Protein AF-A0A1F4I455-F1 (afdb_monomer_lite)

Radius of gyration: 24.26 Å; chains: 1; bounding box: 36×60×71 Å

Structure (mmCIF, N/CA/C/O backbone):
data_AF-A0A1F4I455-F1
#
_entry.id   AF-A0A1F4I455-F1
#
loop_
_atom_si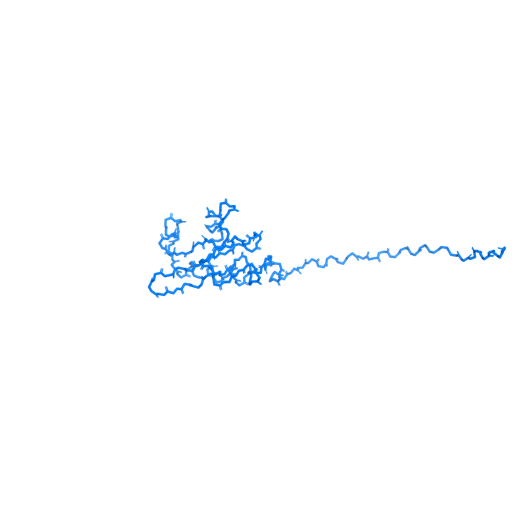te.group_PDB
_atom_site.id
_atom_site.type_symbol
_atom_site.label_atom_id
_atom_site.label_alt_id
_atom_site.label_comp_id
_atom_site.label_asym_id
_atom_site.label_entity_id
_atom_site.label_seq_id
_atom_site.pdbx_PDB_ins_code
_atom_site.Cartn_x
_atom_site.Cartn_y
_atom_site.Cartn_z
_atom_site.occupancy
_atom_site.B_iso_or_equiv
_atom_site.auth_seq_id
_atom_site.auth_comp_id
_atom_site.auth_asym_id
_atom_site.auth_atom_id
_atom_site.pdbx_PDB_model_num
ATOM 1 N N . MET A 1 1 ? -10.817 -2.441 2.851 1.00 92.62 1 MET A N 1
ATOM 2 C CA . MET A 1 1 ? -9.467 -1.856 2.764 1.00 92.62 1 MET A CA 1
ATOM 3 C C . MET A 1 1 ? -8.946 -1.981 1.347 1.00 92.62 1 MET A C 1
ATOM 5 O O . MET A 1 1 ? -8.561 -0.977 0.770 1.00 92.62 1 MET A O 1
ATOM 9 N N . LEU A 1 2 ? -8.980 -3.180 0.748 1.00 97.00 2 LEU A N 1
ATOM 10 C CA . LEU A 1 2 ? -8.532 -3.364 -0.636 1.00 97.00 2 LEU A CA 1
ATOM 11 C C . LEU A 1 2 ? -9.261 -2.447 -1.628 1.00 97.00 2 LEU A C 1
ATOM 13 O O . LEU A 1 2 ? -8.618 -1.777 -2.428 1.00 97.00 2 LEU A O 1
ATOM 17 N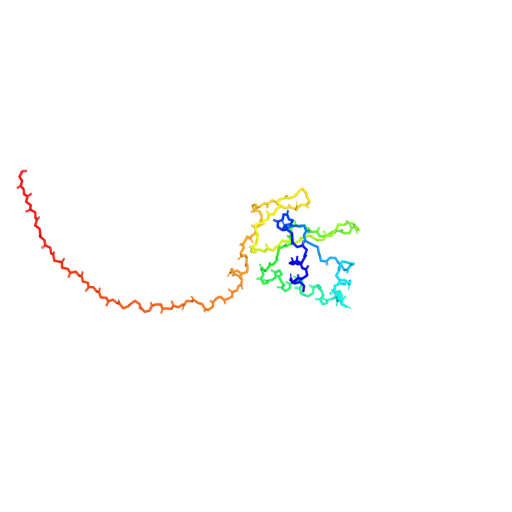 N . VAL A 1 3 ? -10.591 -2.370 -1.521 1.00 97.00 3 VAL A N 1
ATOM 18 C CA . VAL A 1 3 ? -11.425 -1.473 -2.338 1.00 97.00 3 VAL A CA 1
ATOM 19 C C . VAL A 1 3 ? -11.058 -0.006 -2.106 1.00 97.00 3 VAL A C 1
ATOM 21 O O . VAL A 1 3 ? -10.987 0.755 -3.060 1.00 97.00 3 VAL A O 1
ATOM 24 N N . ASP A 1 4 ? -10.741 0.389 -0.872 1.00 97.50 4 ASP A N 1
ATOM 25 C CA . ASP A 1 4 ? -10.329 1.758 -0.544 1.00 97.50 4 ASP A CA 1
ATOM 26 C C . ASP A 1 4 ? -8.989 2.152 -1.181 1.00 97.50 4 ASP A C 1
ATOM 28 O O . ASP A 1 4 ? -8.819 3.295 -1.604 1.00 97.50 4 ASP A O 1
ATOM 32 N N . LEU A 1 5 ? -8.033 1.217 -1.259 1.00 97.69 5 LEU A N 1
ATOM 33 C CA . LEU A 1 5 ? -6.792 1.417 -2.014 1.00 97.69 5 LEU A CA 1
ATOM 34 C C . LEU A 1 5 ? -7.063 1.441 -3.519 1.00 97.69 5 LEU A C 1
ATOM 36 O O . LEU A 1 5 ? -6.533 2.295 -4.222 1.00 97.69 5 LEU A O 1
ATOM 40 N N . GLY A 1 6 ? -7.921 0.543 -4.009 1.00 97.50 6 GLY A N 1
ATOM 41 C CA . GLY A 1 6 ? -8.359 0.527 -5.404 1.00 97.50 6 GLY A CA 1
ATOM 42 C C . GLY A 1 6 ? -9.027 1.837 -5.824 1.00 97.50 6 GLY A C 1
ATOM 43 O O . GLY A 1 6 ? -8.754 2.338 -6.906 1.00 97.50 6 GLY A O 1
ATOM 44 N N . ALA A 1 7 ? -9.816 2.448 -4.942 1.00 97.12 7 ALA A N 1
ATOM 45 C CA . ALA A 1 7 ? -10.464 3.736 -5.174 1.00 97.12 7 ALA A CA 1
ATOM 46 C C . ALA A 1 7 ? -9.482 4.922 -5.220 1.00 97.12 7 ALA A C 1
ATOM 48 O O . ALA A 1 7 ? -9.839 5.986 -5.715 1.00 97.12 7 ALA A O 1
ATOM 49 N N . GLN A 1 8 ? -8.262 4.773 -4.690 1.00 97.06 8 GLN A N 1
ATOM 50 C CA . GLN A 1 8 ? -7.196 5.774 -4.833 1.00 97.06 8 GLN A CA 1
ATOM 51 C C . GLN A 1 8 ? -6.430 5.624 -6.153 1.00 97.06 8 GLN A C 1
ATOM 53 O O . GLN A 1 8 ? -5.719 6.546 -6.553 1.00 97.06 8 GLN A O 1
ATOM 58 N N . TYR A 1 9 ? -6.528 4.471 -6.818 1.00 97.94 9 TYR A N 1
ATOM 59 C CA . TYR A 1 9 ? -5.777 4.192 -8.033 1.00 97.94 9 TYR A CA 1
ATOM 60 C C . TYR A 1 9 ? -6.379 4.914 -9.245 1.00 97.94 9 TYR A C 1
ATOM 62 O O . TYR A 1 9 ? -7.559 4.765 -9.548 1.00 97.94 9 TYR A O 1
ATOM 70 N N . ASN A 1 10 ? -5.548 5.662 -9.974 1.00 97.25 10 ASN A N 1
ATOM 71 C CA . ASN A 1 10 ? -5.947 6.477 -11.128 1.00 97.25 10 ASN A CA 1
ATOM 72 C C . ASN A 1 10 ? -5.300 6.035 -12.456 1.00 97.25 10 ASN A C 1
ATOM 74 O O . ASN A 1 10 ? -5.315 6.777 -13.436 1.00 97.25 10 ASN A O 1
ATOM 78 N N . GLY A 1 11 ? -4.676 4.855 -12.490 1.00 96.69 11 GLY A N 1
ATOM 79 C CA . GLY A 1 11 ? -3.952 4.355 -13.664 1.00 96.69 11 GLY A CA 1
ATOM 80 C C . GLY A 1 11 ? -2.458 4.693 -13.682 1.00 96.69 11 GLY A C 1
ATOM 81 O O . GLY A 1 11 ? -1.689 3.980 -14.324 1.00 96.69 11 GLY A O 1
ATOM 82 N N . ARG A 1 12 ? -2.027 5.743 -12.969 1.00 97.31 12 ARG A N 1
ATOM 83 C CA . ARG A 1 12 ? -0.656 6.287 -13.037 1.00 97.31 12 ARG A CA 1
ATOM 84 C C . ARG A 1 12 ? 0.042 6.424 -11.680 1.00 97.31 12 ARG A C 1
ATOM 86 O O . ARG A 1 12 ? 1.177 6.885 -11.631 1.00 97.31 12 ARG A O 1
ATOM 93 N N . ASN A 1 13 ? -0.615 6.031 -10.592 1.00 98.12 13 ASN A N 1
ATOM 94 C CA . ASN A 1 13 ? -0.120 6.179 -9.221 1.00 98.12 13 ASN A CA 1
ATOM 95 C C . ASN A 1 13 ? -0.003 4.849 -8.458 1.00 98.12 13 ASN A C 1
ATOM 97 O O . ASN A 1 13 ? -0.040 4.850 -7.227 1.00 98.12 13 ASN A O 1
ATOM 101 N N . ASN A 1 14 ? 0.097 3.702 -9.138 1.00 98.31 14 ASN A N 1
ATOM 102 C CA . ASN A 1 14 ? 0.286 2.438 -8.429 1.00 98.31 14 ASN A CA 1
ATOM 103 C C . ASN A 1 14 ? 1.637 2.454 -7.701 1.00 98.31 14 ASN A C 1
ATOM 105 O O . ASN A 1 14 ? 2.679 2.560 -8.343 1.00 98.31 14 ASN A O 1
ATOM 109 N N . GLY A 1 15 ? 1.614 2.350 -6.373 1.00 97.69 15 GLY A N 1
ATOM 110 C CA . GLY A 1 15 ? 2.776 2.596 -5.514 1.00 97.69 15 GLY A CA 1
ATOM 111 C C . GLY A 1 15 ? 2.669 3.8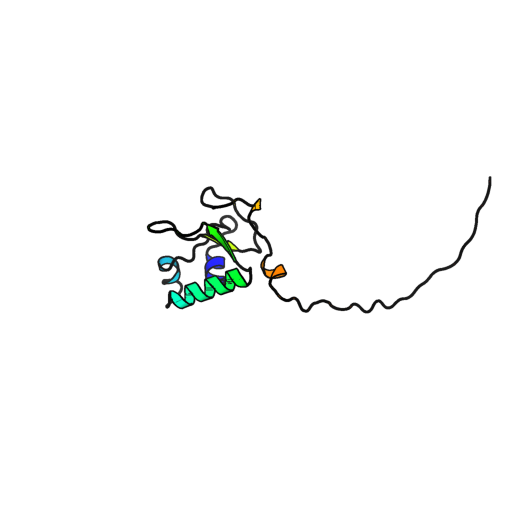65 -4.668 1.00 97.69 15 GLY A C 1
ATOM 112 O O . GLY A 1 15 ? 3.359 3.963 -3.664 1.00 97.69 15 GLY A O 1
ATOM 113 N N . ASP A 1 16 ? 1.750 4.783 -4.980 1.00 97.75 16 ASP A N 1
ATOM 114 C CA . ASP A 1 16 ? 1.444 5.977 -4.171 1.00 97.75 16 ASP A CA 1
ATOM 115 C C . ASP A 1 16 ? 0.038 5.878 -3.546 1.00 97.75 16 ASP A C 1
ATOM 117 O O . ASP A 1 16 ? -0.712 6.851 -3.477 1.00 97.75 16 ASP A O 1
ATOM 121 N N . LEU A 1 17 ? -0.353 4.666 -3.130 1.00 98.19 17 LEU A N 1
ATOM 122 C CA . LEU A 1 17 ? -1.622 4.409 -2.442 1.00 98.19 17 LEU A CA 1
ATOM 123 C C . LEU A 1 17 ? -1.384 4.388 -0.932 1.00 98.19 17 LEU A C 1
ATOM 125 O O . LEU A 1 17 ? -0.481 3.701 -0.453 1.00 98.19 17 LEU A O 1
ATOM 129 N N . ALA A 1 18 ? -2.199 5.104 -0.160 1.00 97.19 18 ALA A N 1
ATOM 130 C CA . ALA A 1 18 ? -1.979 5.281 1.270 1.00 97.19 18 ALA A CA 1
ATOM 131 C C . ALA A 1 18 ? -3.133 4.724 2.112 1.00 97.19 18 ALA A C 1
ATOM 133 O O . ALA A 1 18 ? -4.311 4.852 1.790 1.00 97.19 18 ALA A O 1
ATOM 134 N N . ALA A 1 19 ? -2.774 4.140 3.253 1.00 96.06 19 ALA A N 1
ATOM 135 C CA . ALA A 1 19 ? -3.707 3.573 4.229 1.00 96.06 19 ALA A CA 1
ATOM 136 C C . ALA A 1 19 ? -3.634 4.291 5.584 1.00 96.06 19 ALA A C 1
ATOM 138 O O . ALA A 1 19 ? -3.831 3.679 6.632 1.00 96.06 19 ALA A O 1
ATOM 139 N N . ALA A 1 20 ? -3.247 5.569 5.583 1.00 94.81 20 ALA A N 1
ATOM 140 C CA . ALA A 1 20 ? -3.112 6.345 6.809 1.00 94.81 20 ALA A CA 1
ATOM 141 C C . ALA A 1 20 ? -4.479 6.540 7.478 1.00 94.81 20 ALA A C 1
ATOM 143 O O . ALA A 1 20 ? -5.468 6.807 6.799 1.00 94.81 20 ALA A O 1
ATOM 144 N N . TRP A 1 21 ? -4.526 6.479 8.811 1.00 94.94 21 TRP A N 1
ATOM 145 C CA . TRP A 1 21 ? -5.773 6.558 9.581 1.00 94.94 21 TRP A CA 1
ATOM 146 C C . TRP A 1 21 ? -6.642 7.772 9.213 1.00 94.94 21 TRP A C 1
ATOM 148 O O . TRP A 1 21 ? -7.831 7.621 8.941 1.00 94.94 21 TRP A O 1
ATOM 158 N N . LYS A 1 22 ? -6.026 8.954 9.072 1.00 93.50 22 LYS A N 1
ATOM 159 C CA . LYS A 1 22 ? -6.708 10.195 8.660 1.00 93.50 22 LYS A CA 1
ATOM 160 C C . LYS A 1 22 ? -7.366 10.121 7.274 1.00 93.50 22 LYS A C 1
ATOM 162 O O . LYS A 1 22 ? -8.358 10.799 7.051 1.00 93.50 22 LYS A O 1
ATOM 167 N N . LEU A 1 23 ? -6.831 9.315 6.353 1.00 94.44 23 LEU A N 1
ATOM 168 C CA . LEU A 1 23 ? -7.409 9.115 5.015 1.00 94.44 23 LEU A CA 1
ATOM 169 C C . LEU A 1 23 ? -8.544 8.086 5.022 1.00 94.44 23 LEU A C 1
ATOM 171 O O . LEU A 1 23 ? -9.412 8.116 4.153 1.00 94.44 23 LEU A O 1
ATOM 175 N N . MET A 1 24 ? -8.515 7.164 5.983 1.00 96.62 24 MET A N 1
ATOM 176 C CA . MET A 1 24 ? -9.425 6.024 6.041 1.00 96.62 24 MET A CA 1
ATOM 177 C C . MET A 1 24 ? -10.671 6.309 6.885 1.00 96.62 24 MET A C 1
ATOM 179 O O . MET A 1 24 ? -11.739 5.808 6.548 1.00 96.62 24 MET A O 1
ATOM 183 N N . GLN A 1 25 ? -10.581 7.155 7.917 1.00 96.75 25 GLN A N 1
ATOM 184 C CA . GLN A 1 25 ? -11.747 7.607 8.694 1.00 96.75 25 GLN A CA 1
ATOM 185 C C . GLN A 1 25 ? -12.917 8.111 7.829 1.00 96.75 25 GLN A C 1
ATOM 187 O O . GLN A 1 25 ? -14.006 7.551 7.943 1.00 96.75 25 GLN A O 1
ATOM 192 N N . PRO A 1 26 ? -12.734 9.091 6.917 1.00 96.19 26 PRO A N 1
ATOM 193 C CA . PRO A 1 26 ? -13.839 9.588 6.091 1.00 96.19 26 PRO A CA 1
ATOM 194 C C . PRO A 1 26 ? -14.376 8.545 5.096 1.00 96.19 26 PRO A C 1
ATOM 196 O O . PRO A 1 26 ? -15.428 8.751 4.504 1.00 96.19 26 PRO A O 1
ATOM 199 N N . ARG A 1 27 ? -13.678 7.415 4.916 1.00 94.38 27 ARG A N 1
ATOM 200 C CA . ARG A 1 27 ? -14.118 6.268 4.106 1.00 94.38 27 ARG A CA 1
ATOM 201 C C . ARG A 1 27 ? -14.895 5.225 4.925 1.00 94.38 27 ARG A C 1
ATOM 203 O O . ARG A 1 27 ? -15.152 4.135 4.428 1.00 94.38 27 ARG A O 1
ATOM 210 N N . GLY A 1 28 ? -15.251 5.536 6.175 1.00 95.94 28 GLY A N 1
ATOM 211 C CA . GLY A 1 28 ? -16.063 4.679 7.046 1.00 95.94 28 GLY A CA 1
ATOM 212 C C . GLY A 1 28 ? -15.268 3.716 7.935 1.00 95.94 28 GLY A C 1
ATOM 213 O O . GLY A 1 28 ? -15.849 2.809 8.530 1.00 95.94 28 GLY A O 1
ATOM 214 N N . TRP A 1 29 ? -13.945 3.879 8.047 1.00 97.25 29 TRP A N 1
ATOM 215 C CA . TRP A 1 29 ? -13.142 3.068 8.966 1.00 97.25 29 TRP A CA 1
ATOM 216 C C . TRP A 1 29 ? -13.265 3.578 10.400 1.00 97.25 29 TRP A C 1
ATOM 218 O O . TRP A 1 29 ? -12.814 4.675 10.710 1.00 97.25 29 TRP A O 1
ATOM 228 N N . ASN A 1 30 ? -13.791 2.730 11.286 1.00 96.56 30 ASN A N 1
ATOM 229 C CA . ASN A 1 30 ? -14.052 3.078 12.690 1.00 96.56 30 ASN A CA 1
ATOM 230 C C . ASN A 1 30 ? -13.009 2.531 13.680 1.00 96.56 30 ASN A C 1
ATOM 232 O O . ASN A 1 30 ? -13.055 2.846 14.864 1.00 96.56 30 ASN A O 1
ATOM 236 N N . SER A 1 31 ? -12.053 1.714 13.221 1.00 97.19 31 SER A N 1
ATOM 237 C CA . SER A 1 31 ? -11.002 1.150 14.077 1.00 97.19 31 SER A CA 1
ATOM 238 C C . SER A 1 31 ? -9.656 1.062 13.365 1.00 97.19 31 SER A C 1
ATOM 240 O O . SER A 1 31 ? -9.521 0.401 12.329 1.00 97.19 31 SER A O 1
ATOM 242 N N . GLU A 1 32 ? -8.635 1.677 13.965 1.00 96.19 32 GLU A N 1
ATOM 243 C CA . GLU A 1 32 ? -7.251 1.591 13.495 1.00 96.19 32 GLU A CA 1
ATOM 244 C C . GLU A 1 32 ? -6.705 0.159 13.619 1.00 96.19 32 GLU A C 1
ATOM 246 O O . GLU A 1 32 ? -5.956 -0.308 12.757 1.00 96.19 32 GLU A O 1
ATOM 251 N N . THR A 1 33 ? -7.135 -0.584 14.641 1.00 97.50 33 THR A N 1
ATOM 252 C CA . THR A 1 33 ? -6.785 -1.999 14.818 1.00 97.50 33 THR A CA 1
ATOM 253 C C . THR A 1 33 ? -7.325 -2.843 13.667 1.00 97.50 33 THR A C 1
ATOM 255 O O . THR A 1 33 ? -6.575 -3.620 13.074 1.00 97.50 33 THR A O 1
ATOM 258 N N . THR A 1 34 ? -8.594 -2.655 13.287 1.00 97.62 34 THR A N 1
ATOM 259 C CA . THR A 1 34 ? -9.214 -3.373 12.160 1.00 97.62 34 THR A CA 1
ATOM 260 C C . THR A 1 34 ? -8.567 -2.999 10.830 1.00 97.62 34 THR A C 1
ATOM 262 O O . THR A 1 34 ? -8.307 -3.877 10.002 1.00 97.62 34 THR A O 1
ATOM 265 N N . LEU A 1 35 ? -8.241 -1.718 10.631 1.00 97.38 35 LEU A N 1
ATOM 266 C CA . LEU A 1 35 ? -7.503 -1.250 9.457 1.00 97.38 35 LEU A CA 1
ATOM 267 C C . LEU A 1 35 ? -6.126 -1.920 9.364 1.00 97.38 35 LEU A C 1
ATOM 269 O O . LEU A 1 35 ? -5.750 -2.437 8.311 1.00 97.38 35 LEU A O 1
ATOM 273 N N . ASN A 1 36 ? -5.386 -1.962 10.474 1.00 96.12 36 ASN A N 1
ATOM 274 C CA . ASN A 1 36 ? -4.073 -2.595 10.533 1.00 96.12 36 ASN A CA 1
ATOM 275 C C . ASN A 1 36 ? -4.140 -4.115 10.349 1.00 96.12 36 ASN A C 1
ATOM 277 O O . ASN A 1 36 ? -3.270 -4.668 9.676 1.00 96.12 36 ASN A O 1
ATOM 281 N N . LYS A 1 37 ? -5.162 -4.782 10.896 1.00 97.75 37 LYS A N 1
ATOM 282 C CA . LYS A 1 37 ? -5.420 -6.210 10.668 1.00 97.75 37 LYS A CA 1
ATOM 283 C C . LYS A 1 37 ? -5.691 -6.482 9.187 1.00 97.75 37 LYS A C 1
ATOM 285 O O . LYS A 1 37 ? -4.963 -7.261 8.582 1.00 97.75 37 LYS A O 1
ATOM 290 N N . SER A 1 38 ? -6.618 -5.739 8.582 1.00 97.62 38 SER A N 1
ATOM 291 C CA . SER A 1 38 ? -6.949 -5.849 7.152 1.00 97.62 38 SER A CA 1
ATOM 292 C C . SER A 1 38 ? -5.721 -5.623 6.265 1.00 97.62 38 SER A C 1
ATOM 294 O O . SER A 1 38 ? -5.474 -6.363 5.320 1.00 97.62 38 SER A O 1
ATOM 296 N N . LYS A 1 39 ? -4.904 -4.613 6.585 1.00 97.12 39 LYS A N 1
ATOM 297 C CA . LYS A 1 39 ? -3.642 -4.336 5.886 1.00 97.12 39 LYS A CA 1
ATOM 298 C C . LYS A 1 39 ? -2.681 -5.527 5.956 1.00 97.12 39 LYS A C 1
ATOM 300 O O . LYS A 1 39 ? -2.132 -5.919 4.930 1.00 97.12 39 LYS A O 1
ATOM 305 N N . LYS A 1 40 ? -2.475 -6.102 7.149 1.00 97.12 40 LYS A N 1
ATOM 306 C CA . LYS A 1 40 ? -1.615 -7.283 7.338 1.00 97.12 40 LYS A CA 1
ATOM 307 C C . LYS A 1 40 ? -2.131 -8.478 6.541 1.00 97.12 40 LYS A C 1
ATOM 309 O O . LYS A 1 40 ? -1.336 -9.119 5.866 1.00 97.12 40 LYS A O 1
ATOM 314 N N . GLU A 1 41 ? -3.435 -8.735 6.576 1.00 97.12 41 GLU A N 1
ATOM 315 C CA . GLU A 1 41 ? -4.074 -9.822 5.827 1.00 97.12 41 GLU A CA 1
ATOM 316 C C . GLU A 1 41 ? -3.895 -9.657 4.314 1.00 97.12 41 GLU A C 1
ATOM 318 O O . GLU A 1 41 ? -3.530 -10.612 3.638 1.00 97.12 41 GLU A O 1
ATOM 323 N N . LEU A 1 42 ? -4.048 -8.446 3.772 1.00 97.44 42 LEU A N 1
ATOM 324 C CA . LEU A 1 42 ? -3.864 -8.194 2.337 1.00 97.44 42 LEU A CA 1
ATOM 325 C C . LEU A 1 42 ? -2.406 -8.334 1.877 1.00 97.44 42 LEU A C 1
ATOM 327 O O . LEU A 1 42 ? -2.159 -8.838 0.781 1.00 97.44 42 LEU A O 1
ATOM 331 N N . ILE A 1 43 ? -1.439 -7.924 2.706 1.00 97.06 43 ILE A N 1
ATOM 332 C CA . ILE A 1 43 ? -0.006 -8.158 2.450 1.00 97.06 43 ILE A CA 1
ATOM 333 C C . ILE A 1 43 ? 0.304 -9.658 2.529 1.00 97.06 43 ILE A C 1
ATOM 335 O O . ILE A 1 43 ? 0.999 -10.213 1.669 1.00 97.06 43 ILE A O 1
ATOM 339 N N . ALA A 1 44 ? -0.233 -10.333 3.549 1.00 96.06 44 ALA A N 1
ATOM 340 C CA . ALA A 1 44 ? -0.075 -11.767 3.737 1.00 96.06 44 ALA A CA 1
ATOM 341 C C . ALA A 1 44 ? -0.658 -12.543 2.554 1.00 96.06 44 ALA A C 1
ATOM 343 O O . ALA A 1 44 ? 0.033 -13.411 2.046 1.00 96.06 44 ALA A O 1
ATOM 344 N N . ALA A 1 45 ? -1.830 -12.159 2.045 1.00 95.69 45 ALA A N 1
ATOM 345 C CA . ALA A 1 45 ? -2.461 -12.737 0.859 1.00 95.69 45 ALA A CA 1
ATOM 346 C C . ALA A 1 45 ? -1.798 -12.322 -0.468 1.00 95.69 45 ALA A C 1
ATOM 348 O O . ALA A 1 45 ? -2.069 -12.919 -1.501 1.00 95.69 45 ALA A O 1
ATOM 349 N N . GLY A 1 46 ? -0.919 -11.313 -0.469 1.00 96.75 46 GLY A N 1
ATOM 350 C CA . GLY A 1 46 ? -0.190 -10.873 -1.663 1.00 96.75 46 GLY A CA 1
ATOM 351 C C . GLY A 1 46 ? -0.994 -9.979 -2.609 1.00 96.75 46 GLY A C 1
ATOM 352 O O . GLY A 1 46 ? -0.556 -9.748 -3.732 1.00 96.75 46 GLY A O 1
ATOM 353 N N . PHE A 1 47 ? -2.143 -9.451 -2.181 1.00 97.75 47 PHE A N 1
ATOM 354 C CA . PHE A 1 47 ? -2.939 -8.503 -2.972 1.00 97.75 47 PHE A CA 1
ATOM 355 C C . PHE A 1 47 ? -2.308 -7.110 -3.030 1.00 97.75 47 PHE A C 1
ATOM 357 O O . PHE A 1 47 ? -2.454 -6.397 -4.024 1.00 97.75 47 PHE A O 1
ATOM 364 N N . ILE A 1 48 ? -1.597 -6.726 -1.969 1.00 98.06 48 ILE A N 1
ATOM 365 C CA . ILE A 1 48 ? -0.887 -5.450 -1.892 1.00 98.06 48 ILE A CA 1
ATOM 366 C C . ILE A 1 48 ? 0.546 -5.658 -1.411 1.00 98.06 48 ILE A C 1
ATOM 368 O O . ILE A 1 48 ? 0.836 -6.602 -0.675 1.00 98.06 48 ILE A O 1
ATOM 372 N N . MET A 1 49 ? 1.429 -4.739 -1.786 1.00 97.81 49 MET A N 1
ATOM 373 C CA . MET A 1 49 ? 2.820 -4.696 -1.339 1.00 97.81 49 MET A CA 1
ATOM 374 C C . MET A 1 49 ? 3.140 -3.318 -0.760 1.00 97.81 49 MET A C 1
ATOM 376 O O . MET A 1 49 ? 2.751 -2.310 -1.342 1.00 97.81 49 MET A O 1
ATOM 380 N N . GLU A 1 50 ? 3.837 -3.271 0.379 1.00 97.88 50 GLU A N 1
ATOM 381 C CA . GLU A 1 50 ? 4.397 -2.027 0.928 1.00 97.88 50 GLU A CA 1
ATOM 382 C C . GLU A 1 50 ? 5.624 -1.637 0.094 1.00 97.88 50 GLU A C 1
ATOM 384 O O . GLU A 1 50 ? 6.593 -2.390 0.046 1.00 97.88 50 GLU A O 1
ATOM 389 N N . VAL A 1 51 ? 5.566 -0.488 -0.582 1.00 97.81 51 VAL A N 1
ATOM 390 C CA . VAL A 1 51 ? 6.658 0.027 -1.435 1.00 97.81 51 VAL A CA 1
ATOM 391 C C . VAL A 1 51 ? 7.442 1.154 -0.772 1.00 97.81 51 VAL A C 1
ATOM 393 O O . VAL A 1 51 ? 8.540 1.488 -1.205 1.00 97.81 51 VAL A O 1
ATOM 396 N N . ARG A 1 52 ? 6.879 1.742 0.288 1.00 97.19 52 ARG A N 1
ATOM 397 C CA . ARG A 1 52 ? 7.579 2.654 1.189 1.00 97.19 52 ARG A CA 1
ATOM 398 C C . ARG A 1 52 ? 7.204 2.345 2.624 1.00 97.19 52 ARG A C 1
ATOM 400 O O . ARG A 1 52 ? 6.014 2.333 2.952 1.00 97.19 52 ARG A O 1
ATOM 407 N N . LYS A 1 53 ? 8.201 2.188 3.490 1.00 95.38 53 LYS A N 1
ATOM 408 C CA . LYS A 1 53 ? 8.000 2.006 4.922 1.00 95.38 53 LYS A CA 1
ATOM 409 C C . LYS A 1 53 ? 7.622 3.319 5.596 1.00 95.38 53 LYS A C 1
ATOM 411 O O . LYS A 1 53 ? 8.335 4.318 5.504 1.00 95.38 53 LYS A O 1
ATOM 416 N N . GLY A 1 54 ? 6.517 3.308 6.337 1.00 92.62 54 GLY A N 1
ATOM 417 C CA . GLY A 1 54 ? 6.158 4.419 7.213 1.00 92.62 54 GLY A CA 1
ATOM 418 C C . GLY A 1 54 ? 7.180 4.603 8.341 1.00 92.62 54 GLY A C 1
ATOM 419 O O . GLY A 1 54 ? 7.626 3.629 8.948 1.00 92.62 54 GLY A O 1
ATOM 420 N N . LYS A 1 55 ? 7.532 5.856 8.639 1.00 92.31 55 LYS A N 1
ATOM 421 C CA . LYS A 1 55 ? 8.463 6.254 9.708 1.00 92.31 55 LYS A CA 1
ATOM 422 C C . LYS A 1 55 ? 7.899 7.466 10.450 1.00 92.31 55 LYS A C 1
ATOM 424 O O . LYS A 1 55 ? 7.356 8.390 9.840 1.00 92.31 55 LYS A O 1
ATOM 429 N N . ARG A 1 56 ? 8.026 7.474 11.778 1.00 87.38 56 ARG A N 1
ATOM 430 C CA . ARG A 1 56 ? 7.677 8.644 12.599 1.00 87.38 56 ARG A CA 1
ATOM 431 C C . ARG A 1 56 ? 8.664 9.795 12.304 1.00 87.38 56 ARG A C 1
ATOM 433 O O . ARG A 1 56 ? 9.820 9.509 12.007 1.00 87.38 56 ARG A O 1
ATOM 440 N N . PRO A 1 57 ? 8.249 11.070 12.414 1.00 85.06 57 PRO A N 1
ATOM 441 C CA . PRO A 1 57 ? 6.873 11.537 12.609 1.00 85.06 57 PRO A CA 1
ATOM 442 C C . PRO A 1 57 ? 6.064 11.665 11.302 1.00 85.06 57 PRO A C 1
ATOM 444 O O . PRO A 1 57 ? 4.853 11.472 11.337 1.00 85.06 57 PRO A O 1
ATOM 447 N N . ASN A 1 58 ? 6.706 11.933 10.156 1.00 86.88 58 ASN A N 1
ATOM 448 C CA . ASN A 1 58 ? 6.023 12.488 8.971 1.00 86.88 58 ASN A CA 1
ATOM 449 C C . ASN A 1 58 ? 6.081 11.614 7.701 1.00 86.88 58 ASN A C 1
ATOM 451 O O . ASN A 1 58 ? 5.857 12.113 6.601 1.00 86.88 58 ASN A O 1
ATOM 455 N N . THR A 1 59 ? 6.373 10.315 7.810 1.00 91.56 59 THR A N 1
ATOM 456 C CA . THR A 1 59 ? 6.421 9.407 6.647 1.00 91.56 59 THR A CA 1
ATOM 457 C C . THR A 1 59 ? 5.317 8.359 6.741 1.00 91.56 59 THR A C 1
ATOM 459 O O . THR A 1 59 ? 5.349 7.495 7.617 1.00 91.56 59 THR A O 1
ATOM 462 N N . CYS A 1 60 ? 4.339 8.399 5.831 1.00 93.69 60 CYS A N 1
ATOM 463 C CA . CYS A 1 60 ? 3.301 7.368 5.748 1.00 93.69 60 CYS A CA 1
ATOM 464 C C . CYS A 1 60 ? 3.754 6.168 4.903 1.00 93.69 60 CYS A C 1
ATOM 466 O O . CYS A 1 60 ? 4.516 6.316 3.949 1.00 93.69 60 CYS A O 1
ATOM 468 N N . SER A 1 61 ? 3.267 4.970 5.222 1.00 96.62 61 SER A N 1
ATOM 469 C CA . SER A 1 61 ? 3.476 3.818 4.342 1.00 96.62 61 SER A CA 1
ATOM 470 C C . SER A 1 61 ? 2.750 4.014 3.012 1.00 96.62 61 SER A C 1
ATOM 472 O O . SER A 1 61 ? 1.612 4.496 3.006 1.00 96.62 61 SER A O 1
ATOM 474 N N . LEU A 1 62 ? 3.391 3.603 1.919 1.00 98.00 62 LEU A N 1
ATOM 475 C CA . LEU A 1 62 ? 2.782 3.562 0.590 1.00 98.00 62 LEU A CA 1
ATOM 476 C C . LEU A 1 62 ? 2.678 2.124 0.093 1.00 98.00 62 LEU A C 1
ATOM 478 O O . LEU A 1 62 ? 3.536 1.289 0.392 1.00 98.00 62 LEU A O 1
ATOM 482 N N . PHE A 1 63 ? 1.625 1.852 -0.668 1.00 98.38 63 PHE A N 1
ATOM 483 C CA . PHE A 1 63 ? 1.275 0.523 -1.142 1.00 98.38 63 PHE A CA 1
ATOM 484 C C . PHE A 1 63 ? 1.041 0.502 -2.651 1.00 98.38 63 PHE A C 1
ATOM 486 O O . PHE A 1 63 ? 0.608 1.486 -3.252 1.00 98.38 63 PHE A O 1
ATOM 493 N N . ALA A 1 64 ? 1.279 -0.662 -3.245 1.00 98.44 64 ALA A N 1
ATOM 494 C CA . ALA A 1 64 ? 0.952 -0.977 -4.629 1.00 98.44 64 ALA A CA 1
ATOM 495 C C . ALA A 1 64 ? 0.017 -2.191 -4.696 1.00 98.44 64 ALA A C 1
ATOM 497 O O . ALA A 1 64 ? 0.148 -3.126 -3.902 1.00 98.44 64 ALA A O 1
ATOM 498 N N . LEU A 1 65 ? -0.905 -2.182 -5.660 1.00 98.44 65 LEU A N 1
ATOM 499 C CA . LEU A 1 65 ? -1.722 -3.336 -6.035 1.00 98.44 65 LEU A CA 1
ATOM 500 C C . LEU A 1 65 ? -0.871 -4.272 -6.890 1.00 98.44 65 LEU A C 1
ATOM 502 O O . LEU A 1 65 ? -0.301 -3.843 -7.895 1.00 98.44 65 LEU A O 1
ATOM 506 N N . THR A 1 66 ? -0.794 -5.548 -6.523 1.00 97.81 66 THR A N 1
ATOM 507 C CA . THR A 1 66 ? 0.134 -6.492 -7.169 1.00 97.81 66 THR A CA 1
ATOM 508 C C . THR A 1 66 ? -0.334 -6.951 -8.551 1.00 97.81 66 THR A C 1
ATOM 510 O O . THR A 1 66 ? 0.479 -7.410 -9.342 1.00 97.81 66 THR A O 1
ATOM 513 N N . TRP A 1 67 ? -1.610 -6.776 -8.906 1.00 96.69 67 TRP A N 1
ATOM 514 C CA . TRP A 1 67 ? -2.135 -7.046 -10.257 1.00 96.69 67 TRP A CA 1
ATOM 515 C C . TRP A 1 67 ? -2.023 -5.853 -11.223 1.00 96.69 67 TRP A C 1
ATOM 517 O O . TRP A 1 67 ? -2.569 -5.890 -12.327 1.00 96.69 67 TRP A O 1
ATOM 527 N N . ARG A 1 68 ? -1.362 -4.766 -10.817 1.00 97.00 68 ARG A N 1
ATOM 528 C CA . ARG A 1 68 ? -1.069 -3.606 -11.667 1.00 97.00 68 ARG A CA 1
ATOM 529 C C . ARG A 1 68 ? 0.447 -3.389 -11.723 1.00 97.00 68 ARG A C 1
ATOM 531 O O . ARG A 1 68 ? 1.128 -3.676 -10.739 1.00 97.00 68 ARG A O 1
ATOM 538 N N . PRO A 1 69 ? 0.994 -2.867 -12.834 1.00 95.94 69 PRO A N 1
ATOM 539 C CA . PRO A 1 69 ? 2.408 -2.504 -12.892 1.00 95.94 69 PRO A CA 1
ATOM 540 C C . PRO A 1 69 ? 2.713 -1.404 -11.866 1.00 95.94 69 PRO A C 1
ATOM 542 O O . PRO A 1 69 ? 1.873 -0.534 -11.632 1.00 95.94 69 PRO A O 1
ATOM 545 N N . LEU A 1 70 ? 3.888 -1.443 -11.234 1.00 97.75 70 LEU A N 1
ATOM 546 C CA . LEU A 1 70 ? 4.338 -0.364 -10.351 1.00 97.75 70 LEU A CA 1
ATOM 547 C C . LEU A 1 70 ? 4.606 0.895 -11.185 1.00 97.75 70 LEU A C 1
ATOM 549 O O . LEU A 1 70 ? 5.272 0.813 -12.214 1.00 97.75 70 LEU A O 1
ATOM 553 N N . ASN A 1 71 ? 4.141 2.055 -10.727 1.00 97.69 71 ASN A N 1
ATOM 554 C CA . ASN A 1 71 ? 4.526 3.354 -11.270 1.00 97.69 71 ASN A CA 1
A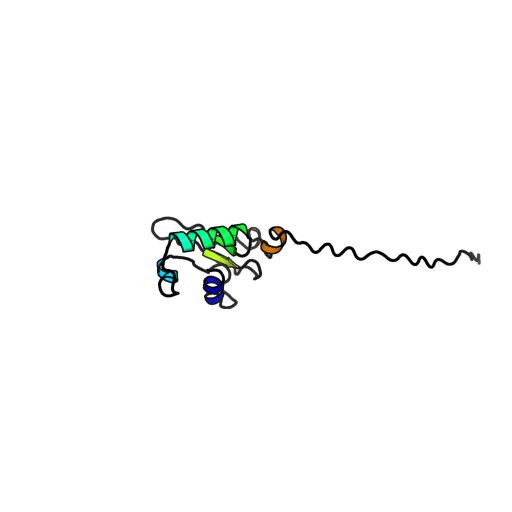TOM 555 C C . ASN A 1 71 ? 5.704 3.893 -10.442 1.00 97.69 71 ASN A C 1
ATOM 557 O O . ASN A 1 71 ? 5.483 4.316 -9.311 1.00 97.69 71 ASN A O 1
ATOM 561 N N . PRO A 1 72 ? 6.955 3.859 -10.940 1.00 95.88 72 PRO A N 1
ATOM 562 C CA . PRO A 1 72 ? 8.118 4.236 -10.141 1.00 95.88 72 PRO A CA 1
ATOM 563 C C . PRO A 1 72 ? 8.047 5.689 -9.675 1.00 95.88 72 PRO A C 1
ATOM 565 O O . PRO A 1 72 ? 7.664 6.579 -10.431 1.00 95.88 72 PRO A O 1
ATOM 568 N N . SER A 1 73 ? 8.466 5.932 -8.437 1.00 96.25 73 SER A N 1
ATOM 569 C CA . SER A 1 73 ? 8.556 7.267 -7.857 1.00 96.25 73 SER A CA 1
ATOM 570 C C . SER A 1 73 ? 9.796 7.356 -6.966 1.00 96.25 73 SER A C 1
ATOM 572 O O . SER A 1 73 ? 10.109 6.370 -6.295 1.00 96.25 73 SER A O 1
ATOM 574 N N . PRO A 1 74 ? 10.458 8.526 -6.860 1.00 96.19 74 PRO A N 1
ATOM 575 C CA . PRO A 1 74 ? 11.543 8.751 -5.898 1.00 96.19 74 PRO A CA 1
ATOM 576 C C . PRO A 1 74 ? 11.144 8.524 -4.433 1.00 96.19 74 PRO A C 1
ATOM 578 O O . 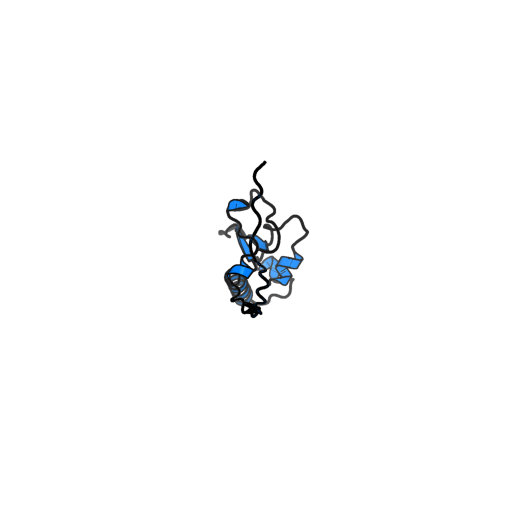PRO A 1 74 ? 12.002 8.438 -3.563 1.00 96.19 74 PRO A O 1
ATOM 581 N N . LYS A 1 75 ? 9.838 8.451 -4.141 1.00 95.38 75 LYS A N 1
ATOM 582 C CA . LYS A 1 75 ? 9.319 8.152 -2.803 1.00 95.38 75 LYS A CA 1
ATOM 583 C C . LYS A 1 75 ? 9.514 6.685 -2.403 1.00 95.38 75 LYS A C 1
ATOM 585 O O . LYS A 1 75 ? 9.413 6.388 -1.219 1.00 95.38 75 LYS A O 1
ATOM 590 N N . HIS A 1 76 ? 9.667 5.769 -3.357 1.00 96.94 76 HIS A N 1
ATOM 591 C CA . HIS A 1 76 ? 9.662 4.333 -3.078 1.00 96.94 76 HIS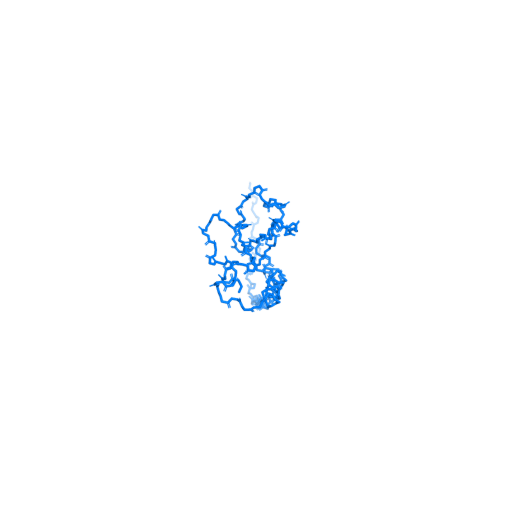 A CA 1
ATOM 592 C C . HIS A 1 76 ? 11.007 3.882 -2.506 1.00 96.94 76 HIS A C 1
ATOM 594 O O . HIS A 1 76 ? 12.054 4.356 -2.937 1.00 96.94 76 HIS A O 1
ATOM 600 N N . ASP A 1 77 ? 10.980 2.922 -1.584 1.00 97.00 77 ASP A N 1
ATOM 601 C CA . ASP A 1 77 ? 12.200 2.338 -1.016 1.00 97.00 77 ASP A CA 1
ATOM 602 C C . ASP A 1 77 ? 12.933 1.449 -2.044 1.00 97.00 77 ASP A C 1
ATOM 604 O O . ASP A 1 77 ? 14.130 1.201 -1.916 1.00 97.00 77 ASP A O 1
ATOM 608 N N . PHE A 1 78 ? 12.224 0.972 -3.074 1.00 95.56 78 PHE A N 1
ATOM 609 C CA . PHE A 1 78 ? 12.765 0.182 -4.180 1.00 95.56 78 PHE A CA 1
ATOM 610 C C . PHE A 1 78 ? 12.033 0.469 -5.501 1.00 95.56 78 PHE A C 1
ATOM 612 O O . PHE A 1 78 ? 10.871 0.881 -5.531 1.00 95.56 78 PHE A O 1
ATOM 619 N N . GLY A 1 79 ? 12.727 0.238 -6.618 1.00 92.94 79 GLY A N 1
ATOM 620 C CA . GLY A 1 79 ? 12.162 0.343 -7.966 1.00 92.94 79 GLY A CA 1
ATOM 621 C C . GLY A 1 79 ? 11.416 -0.923 -8.418 1.00 92.94 79 GLY A C 1
ATOM 622 O O . GLY A 1 79 ? 11.273 -1.870 -7.645 1.00 92.94 79 GLY A O 1
ATOM 623 N N . PRO A 1 80 ? 10.991 -0.995 -9.692 1.00 93.88 80 PRO A N 1
ATOM 624 C CA . PRO A 1 80 ? 10.283 -2.152 -10.256 1.00 93.88 80 PRO A CA 1
ATOM 625 C C . PRO A 1 80 ? 10.938 -3.511 -9.997 1.00 93.88 80 PRO A C 1
ATOM 627 O O . PRO A 1 80 ? 10.231 -4.489 -9.802 1.00 93.88 80 PRO A O 1
ATOM 630 N N . ASN A 1 81 ? 12.269 -3.569 -9.926 1.00 94.62 81 ASN A N 1
ATOM 631 C CA . ASN A 1 81 ? 13.008 -4.813 -9.693 1.00 94.62 81 ASN A CA 1
ATOM 632 C C . ASN A 1 81 ? 12.746 -5.427 -8.305 1.00 94.62 81 ASN A C 1
ATOM 634 O O . ASN A 1 81 ? 12.877 -6.633 -8.138 1.00 94.62 81 ASN A O 1
ATOM 638 N N . GLY A 1 82 ? 12.390 -4.610 -7.306 1.00 94.44 82 GLY A N 1
ATOM 639 C CA . GLY A 1 82 ? 12.016 -5.087 -5.970 1.00 94.44 82 GLY A CA 1
ATOM 640 C C . GLY A 1 82 ? 10.525 -5.407 -5.830 1.00 94.44 82 GLY A C 1
ATOM 641 O O . GLY A 1 82 ? 10.102 -5.960 -4.816 1.00 94.44 82 GLY A O 1
ATOM 642 N N . PHE A 1 83 ? 9.716 -5.059 -6.832 1.00 96.94 83 PHE A N 1
ATOM 643 C CA . PHE A 1 83 ? 8.274 -5.255 -6.812 1.00 96.94 83 PHE A CA 1
ATOM 644 C C . PHE A 1 83 ? 7.900 -6.651 -7.308 1.00 96.94 83 PHE A C 1
ATOM 646 O O . PHE A 1 83 ? 8.413 -7.117 -8.319 1.00 96.94 83 PHE A O 1
ATOM 653 N N . GLN A 1 84 ? 6.969 -7.307 -6.613 1.00 95.81 84 GLN A N 1
ATOM 654 C CA . GLN A 1 84 ? 6.492 -8.646 -6.972 1.00 95.81 84 GLN A CA 1
ATOM 655 C C . GLN A 1 84 ? 5.089 -8.549 -7.596 1.00 95.81 84 GLN A C 1
ATOM 657 O O . GLN A 1 84 ? 4.094 -8.514 -6.857 1.00 95.81 84 GLN A O 1
ATOM 662 N N . PRO A 1 85 ? 4.971 -8.471 -8.936 1.00 95.00 85 PRO A N 1
ATOM 663 C CA . PRO A 1 85 ? 3.674 -8.504 -9.594 1.00 95.00 85 PRO A CA 1
ATOM 664 C C . PRO A 1 85 ? 3.019 -9.877 -9.405 1.00 95.00 85 PRO A C 1
ATOM 666 O O . PRO A 1 85 ? 3.685 -10.900 -9.279 1.00 95.00 85 PRO A O 1
ATOM 669 N N . TYR A 1 86 ? 1.691 -9.893 -9.372 1.00 94.81 86 TYR A N 1
ATOM 670 C CA . TYR A 1 86 ? 0.865 -11.090 -9.209 1.00 94.81 86 TYR A CA 1
ATOM 671 C C . TYR A 1 86 ? 1.180 -11.933 -7.960 1.00 94.81 86 TYR A C 1
ATOM 673 O O . TYR A 1 86 ? 0.874 -13.122 -7.930 1.00 94.81 86 TYR A O 1
ATOM 681 N N . ALA A 1 87 ? 1.731 -11.329 -6.898 1.00 94.50 87 ALA A N 1
ATOM 682 C CA . ALA A 1 87 ? 2.119 -12.045 -5.677 1.00 94.50 87 ALA A CA 1
ATOM 683 C C . ALA A 1 87 ? 0.975 -12.857 -5.037 1.00 94.50 87 ALA A C 1
ATOM 685 O O . ALA A 1 87 ? 1.228 -13.866 -4.384 1.00 94.50 87 ALA A O 1
ATOM 686 N N . TYR A 1 88 ? -0.283 -12.460 -5.244 1.00 93.25 88 TYR A N 1
ATOM 687 C CA . TYR A 1 88 ? -1.451 -13.211 -4.781 1.00 93.25 88 TYR A CA 1
ATOM 688 C C . TYR A 1 88 ? -1.598 -14.590 -5.446 1.00 93.25 88 TYR A C 1
ATOM 690 O O . TYR A 1 88 ? -2.128 -15.498 -4.815 1.00 93.25 88 TYR A O 1
ATOM 698 N N . LEU A 1 89 ? -1.096 -14.793 -6.671 1.00 92.00 89 LEU A N 1
ATOM 699 C CA . LEU A 1 89 ? -1.131 -16.101 -7.340 1.00 92.00 89 LEU A CA 1
ATOM 700 C C . LEU A 1 89 ? -0.199 -17.110 -6.668 1.00 92.00 89 LEU A C 1
ATOM 702 O O . LEU A 1 89 ? -0.554 -18.274 -6.536 1.00 92.00 89 LEU A O 1
ATOM 706 N N . ALA A 1 90 ? 0.969 -16.657 -6.207 1.00 88.75 90 ALA A N 1
ATOM 707 C CA . ALA A 1 90 ? 1.919 -17.508 -5.494 1.00 88.75 90 ALA A CA 1
ATOM 708 C C . ALA A 1 90 ? 1.440 -17.870 -4.078 1.00 88.75 90 ALA A C 1
ATOM 710 O O . ALA A 1 90 ? 1.849 -18.887 -3.526 1.00 88.75 90 ALA A O 1
ATOM 711 N N . LYS A 1 91 ? 0.602 -17.016 -3.474 1.00 82.62 91 LYS A N 1
ATOM 712 C CA . LYS A 1 91 ? 0.129 -17.166 -2.090 1.00 82.62 91 LYS A CA 1
ATOM 713 C C . LYS A 1 91 ? -1.263 -17.769 -1.967 1.00 82.62 91 LYS A C 1
ATOM 715 O O . LYS A 1 91 ? -1.616 -18.261 -0.899 1.00 82.62 91 LYS A O 1
ATOM 720 N N . SER A 1 92 ? -2.049 -17.734 -3.037 1.00 73.50 92 SER A N 1
ATOM 721 C CA . SER A 1 92 ? -3.280 -18.502 -3.116 1.00 73.50 92 SER A CA 1
ATOM 722 C C . SER A 1 92 ? -2.906 -19.982 -3.221 1.00 73.50 92 SER A C 1
ATOM 724 O O . SER A 1 92 ? -2.214 -20.351 -4.172 1.00 73.50 92 SER A O 1
ATOM 726 N N . PRO A 1 93 ? -3.353 -20.861 -2.307 1.00 64.06 93 PRO A N 1
ATOM 727 C CA . PRO A 1 93 ? -3.327 -22.285 -2.588 1.00 64.06 93 PRO A CA 1
ATOM 728 C C . PRO A 1 93 ? -4.289 -22.493 -3.756 1.00 64.06 93 PRO A C 1
ATOM 730 O O . PRO A 1 93 ? -5.498 -22.466 -3.572 1.00 64.06 93 PRO A O 1
ATOM 733 N N . MET A 1 94 ? -3.792 -22.591 -4.984 1.00 56.88 94 MET A N 1
ATOM 734 C CA . MET A 1 94 ? -4.647 -22.934 -6.117 1.00 56.88 94 MET A CA 1
ATOM 735 C C . MET A 1 94 ? -5.031 -24.414 -5.999 1.00 56.88 94 MET A C 1
ATOM 737 O O . MET A 1 94 ? -4.138 -25.258 -6.087 1.00 56.88 94 MET A O 1
ATOM 741 N N . PRO A 1 95 ? -6.322 -24.786 -5.911 1.00 61.06 95 PRO A N 1
ATOM 742 C CA . PRO A 1 95 ? -6.770 -26.098 -6.324 1.00 61.06 95 PRO A CA 1
ATOM 743 C C . PRO A 1 95 ? -7.232 -25.978 -7.779 1.00 61.06 95 PRO A C 1
ATOM 745 O O . PRO A 1 95 ? -8.422 -25.962 -8.057 1.00 61.06 95 PRO A O 1
ATOM 748 N N . LEU A 1 96 ? -6.306 -25.843 -8.729 1.00 54.59 96 LEU A N 1
ATOM 749 C CA . LEU A 1 96 ? -6.649 -26.029 -10.143 1.00 54.59 96 LEU A CA 1
ATOM 750 C C . LEU A 1 96 ? -5.528 -26.735 -10.909 1.00 54.59 96 LEU A C 1
ATOM 752 O O . LEU A 1 96 ? -5.215 -26.416 -12.049 1.00 54.59 96 LEU A O 1
ATOM 756 N N . ALA A 1 97 ? -4.973 -27.783 -10.301 1.00 57.53 97 ALA A N 1
ATOM 757 C CA . ALA A 1 97 ? -4.554 -28.927 -11.094 1.00 57.53 97 ALA A CA 1
ATOM 758 C C . ALA A 1 97 ? -5.829 -29.650 -11.562 1.00 57.53 97 ALA A C 1
ATOM 760 O O . ALA A 1 97 ? -6.236 -30.661 -10.990 1.00 57.53 97 ALA A O 1
ATOM 761 N N . VAL A 1 98 ? -6.493 -29.122 -12.594 1.00 52.66 98 VAL A N 1
ATOM 762 C CA . VAL A 1 98 ? -7.351 -29.972 -13.420 1.00 52.66 98 VAL A CA 1
ATOM 763 C C . VAL A 1 98 ? -6.409 -31.011 -14.014 1.00 52.66 98 VAL A C 1
ATOM 765 O O . VAL A 1 98 ? -5.620 -30.712 -14.907 1.00 52.66 98 VAL A O 1
ATOM 768 N N . LYS A 1 99 ? -6.443 -32.238 -13.485 1.00 50.53 99 LYS A N 1
ATOM 769 C CA . LYS A 1 99 ? -5.904 -33.394 -14.197 1.00 50.53 99 LYS A CA 1
ATOM 770 C C . LYS A 1 99 ? -6.725 -33.520 -15.475 1.00 50.53 99 LYS A C 1
ATOM 772 O O . LYS A 1 99 ? -7.781 -34.150 -15.465 1.00 50.53 99 LYS A O 1
ATOM 777 N N . ILE A 1 100 ? -6.257 -32.933 -16.572 1.00 53.81 100 ILE A N 1
ATOM 778 C CA . ILE A 1 100 ? -6.668 -33.401 -17.889 1.00 53.81 100 ILE A CA 1
ATOM 779 C C . ILE A 1 100 ? -6.182 -34.849 -17.925 1.00 53.81 100 ILE A C 1
ATOM 781 O O . ILE A 1 100 ? -4.978 -35.100 -17.964 1.00 53.81 100 ILE A O 1
ATOM 785 N N . LYS A 1 101 ? -7.099 -35.818 -17.792 1.00 48.25 101 LYS A N 1
ATOM 786 C CA . LYS A 1 101 ? -6.776 -37.208 -18.111 1.00 48.25 101 LYS A CA 1
ATOM 787 C C . LYS A 1 101 ? -6.341 -37.182 -19.569 1.00 48.25 101 LYS A C 1
ATOM 789 O O . LYS A 1 101 ? -7.177 -36.991 -20.447 1.00 48.25 101 LYS A O 1
ATOM 794 N N . GLY A 1 102 ? -5.039 -37.320 -19.803 1.00 46.16 102 GLY A N 1
ATOM 795 C CA . GLY A 1 102 ? -4.504 -37.635 -21.113 1.00 46.16 102 GLY A CA 1
ATOM 796 C C . GLY A 1 102 ? -5.139 -38.943 -21.557 1.00 46.16 102 GLY A C 1
ATOM 797 O O . GLY A 1 102 ? -4.707 -40.018 -21.151 1.00 46.16 102 GLY A O 1
ATOM 798 N N . GLY A 1 103 ? -6.219 -38.841 -22.327 1.00 41.31 103 GLY A N 1
ATOM 799 C CA . GLY A 1 103 ? -6.689 -39.924 -23.163 1.00 41.31 103 GLY A CA 1
ATOM 800 C C . GLY A 1 103 ? -5.646 -40.091 -24.248 1.00 41.31 103 GLY A C 1
ATOM 801 O O . GLY A 1 103 ? -5.621 -39.329 -25.210 1.00 41.31 103 GLY A O 1
ATOM 802 N N . GLY A 1 104 ? -4.734 -41.035 -24.039 1.00 45.31 104 GLY A N 1
ATOM 803 C CA . GLY A 1 104 ? -3.863 -41.500 -25.097 1.00 45.31 104 GLY A CA 1
ATOM 804 C C . GLY A 1 104 ? -4.719 -42.066 -26.224 1.00 45.31 104 GLY A C 1
ATOM 805 O O . GLY A 1 104 ? -5.480 -43.006 -26.017 1.00 45.31 104 GLY A O 1
ATOM 806 N N . ALA A 1 105 ? -4.560 -41.504 -27.412 1.00 40.34 105 ALA A N 1
ATOM 807 C CA . ALA A 1 105 ? -4.703 -42.243 -28.650 1.00 40.34 105 ALA A CA 1
ATOM 808 C C . ALA A 1 105 ? -3.370 -42.077 -29.378 1.00 40.34 105 ALA A C 1
ATOM 810 O O . ALA A 1 105 ? -3.116 -41.075 -30.043 1.00 40.34 105 ALA A O 1
ATOM 811 N N . ALA A 1 106 ? -2.480 -43.043 -29.154 1.00 50.53 106 ALA A N 1
ATOM 812 C CA . ALA A 1 106 ? -1.355 -43.262 -30.038 1.00 50.53 106 ALA A CA 1
ATOM 813 C C . ALA A 1 106 ? -1.919 -43.614 -31.417 1.00 50.53 106 ALA A C 1
ATOM 815 O O . ALA A 1 106 ? -2.648 -44.592 -31.560 1.00 50.53 106 ALA A O 1
ATOM 816 N N . LEU A 1 107 ? -1.572 -42.818 -32.419 1.00 39.56 107 LEU A N 1
ATOM 817 C CA . LEU A 1 107 ? -1.652 -43.204 -33.819 1.00 39.56 107 LEU A CA 1
ATOM 818 C C . LEU A 1 107 ? -0.254 -43.003 -34.391 1.00 39.56 107 LEU A C 1
ATOM 820 O O . LEU A 1 107 ? 0.067 -41.965 -34.960 1.00 39.56 107 LEU A O 1
ATOM 824 N N . ALA A 1 108 ? 0.597 -44.001 -34.166 1.00 48.97 108 ALA A N 1
ATOM 825 C CA . ALA A 1 108 ? 1.666 -44.282 -35.108 1.00 48.97 108 ALA A CA 1
ATOM 826 C C . ALA A 1 108 ? 1.049 -45.039 -36.293 1.00 48.97 108 ALA A C 1
ATOM 828 O O . ALA A 1 108 ? 0.240 -45.947 -36.093 1.00 48.97 108 ALA A O 1
ATOM 829 N N . PRO A 1 109 ? 1.452 -44.689 -37.513 1.00 46.53 109 PRO A N 1
ATOM 830 C CA . PRO A 1 109 ? 1.932 -45.698 -38.447 1.00 46.53 109 PRO A CA 1
ATOM 831 C C . PRO A 1 109 ? 3.377 -45.342 -38.823 1.00 46.53 109 PRO A C 1
ATOM 833 O O . PRO A 1 109 ? 3.701 -44.185 -39.069 1.00 46.53 109 PRO A O 1
ATOM 836 N N . SER A 1 110 ? 4.314 -46.248 -38.559 1.00 47.12 110 SER A N 1
ATOM 837 C CA . SER A 1 110 ? 4.815 -47.282 -39.482 1.00 47.12 110 SER A CA 1
ATOM 838 C C . SER A 1 110 ? 5.889 -46.739 -40.424 1.00 47.12 110 SER A C 1
ATOM 840 O O . SER A 1 110 ? 5.740 -45.690 -41.038 1.00 47.12 110 SER A O 1
ATOM 842 N N . ALA A 1 111 ? 7.005 -47.458 -40.434 1.00 45.38 111 ALA A N 1
ATOM 843 C CA . ALA A 1 111 ? 8.276 -47.091 -41.032 1.00 45.38 111 ALA A CA 1
ATOM 844 C C . ALA A 1 111 ? 8.325 -47.308 -42.557 1.00 45.38 111 ALA A C 1
ATOM 846 O O . ALA A 1 111 ? 7.397 -47.857 -43.144 1.00 45.38 111 ALA A O 1
ATOM 847 N N . GLU A 1 112 ? 9.491 -46.944 -43.109 1.00 45.16 112 GLU A N 1
ATOM 848 C CA . GLU A 1 112 ? 9.982 -47.072 -44.494 1.00 45.16 112 GLU A CA 1
ATOM 849 C C . GLU A 1 112 ? 9.499 -45.961 -45.447 1.00 45.16 112 GLU A C 1
ATOM 851 O O . GLU A 1 112 ? 8.341 -45.571 -45.449 1.00 45.16 112 GLU A O 1
ATOM 856 N N . VAL A 1 113 ? 10.362 -45.323 -46.249 1.00 49.09 113 VAL A N 1
ATOM 857 C CA . VAL A 1 113 ? 11.339 -45.944 -47.154 1.00 49.09 113 VAL A CA 1
ATOM 858 C C . VAL A 1 113 ? 12.580 -45.051 -47.368 1.00 49.09 113 VAL A C 1
ATOM 860 O O . VAL A 1 113 ? 12.461 -43.861 -47.659 1.00 49.09 113 VAL A O 1
ATOM 863 N N . CYS A 1 114 ? 13.777 -45.644 -47.297 1.00 44.91 114 CYS A N 1
ATOM 864 C CA . CYS A 1 114 ? 15.019 -45.096 -47.853 1.00 44.91 114 CYS A CA 1
ATOM 865 C C . CYS A 1 114 ? 15.029 -45.270 -49.380 1.00 44.91 114 CYS A C 1
ATOM 867 O O . CYS A 1 114 ? 14.845 -46.387 -49.851 1.00 44.91 114 CYS A O 1
ATOM 869 N N . HIS A 1 115 ? 15.320 -44.220 -50.152 1.00 45.66 115 HIS A N 1
ATOM 870 C CA . HIS A 1 115 ? 15.780 -44.379 -51.534 1.00 45.66 115 HIS A CA 1
ATOM 871 C C . HIS A 1 115 ? 17.114 -43.666 -51.723 1.00 45.66 115 HIS A C 1
ATOM 873 O O . HIS A 1 115 ? 17.235 -42.461 -51.512 1.00 45.66 115 HIS A O 1
ATOM 879 N N . ALA A 1 116 ? 18.103 -44.475 -52.091 1.00 44.53 116 ALA A N 1
ATOM 880 C CA . ALA A 1 116 ? 19.356 -44.060 -52.684 1.00 44.53 116 ALA A CA 1
ATOM 881 C C . ALA A 1 116 ? 19.115 -43.537 -54.109 1.00 44.53 116 ALA A C 1
ATOM 883 O O . ALA A 1 116 ? 18.252 -44.054 -54.823 1.00 44.53 116 ALA A O 1
ATOM 884 N N . GLY A 1 117 ? 19.912 -42.547 -54.502 1.00 51.75 117 GLY A N 1
ATOM 885 C CA . GLY A 1 117 ? 20.030 -42.009 -55.854 1.00 51.75 117 GLY A CA 1
ATOM 886 C C . GLY A 1 117 ? 21.178 -41.023 -55.900 1.00 51.75 117 GLY A C 1
ATOM 887 O O . GLY A 1 117 ? 20.996 -39.930 -55.325 1.00 51.75 117 GLY A O 1
#

Secondary structure (DSSP, 8-state):
-HHHHHTT--SS-TT-EE--HHHHGGGT---HHHHHHHHHHHHHHTSEEEEE--BTTTB--EEEETTS-----TTSSS-GGG--TTHHHHHS-------------------------

Sequence (117 aa):
MLVDLGAQYNGRNNGDLAAAWKLMQPRGWNSETTLNKSKKELIAAGFIMEVRKGKRPNTCSLFALTWRPLNPSPKHDFGPNGFQPYAYLAKSPMPLAVKIKGGGAALAPSAEVCHAG

Foldseek 3Di:
DLVQQVVVDDQQAFQQGFLDPVSCVVVPDPDPVVSVVVVVVCVLLVQKDFFADADPDPRTTTIGGQCHQHNDDPRGPDDSVPHHHPRNVVNPPDPPPPPPPPPDDDDDDDDDDDDDD

pLDDT: mean 85.65, std 19.45, range [39.56, 98.44]